Protein AF-A0A927VPG5-F1 (afdb_monomer_lite)

Sequence (139 aa):
MKCPICGRENFDPNNFCYNCGYCLNSSLKSVKHMRRDRSGYIAAIILLALICIGLAATLVHFGLKYRTMVSENRAARAEQAAAEQALEKVEARVYIPNDGSYSYHRYGCSLLDFSVPMYIMDEDEAIAVGCTPCPDCIK

pLDDT: mean 90.64, std 11.96, range [47.34, 98.62]

Radius of gyration: 49.4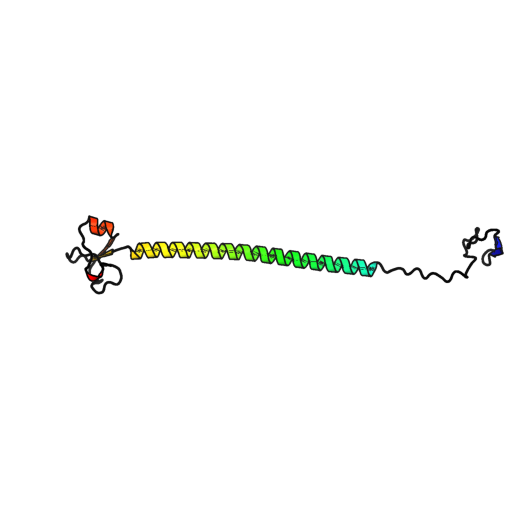1 Å; chains: 1; bounding box: 98×27×116 Å

Secondary structure (DSSP, 8-state):
-B-TTT--B--S-SSB-TTT--BS-TTS---------HHHHHHHHHHHHHHHHHHHHHHHHHHHHHHHHHHHHHHHHHHHHHHHHHHHHHHTEEEEESSS--EEB-TT-TT--TTS-EEEEEHHHHHHTT-EE-GGG--

Structure (mmCIF, N/CA/C/O backbone):
data_AF-A0A927VPG5-F1
#
_entry.id   AF-A0A927VPG5-F1
#
loop_
_atom_site.group_PDB
_atom_site.id
_atom_site.type_symbol
_atom_site.label_atom_id
_atom_site.label_alt_id
_atom_site.label_comp_id
_atom_site.label_asym_id
_atom_site.label_entity_id
_atom_site.label_seq_id
_atom_site.pdbx_PDB_ins_code
_atom_site.Cartn_x
_atom_site.Cartn_y
_atom_site.Cartn_z
_atom_site.occupancy
_atom_site.B_iso_or_equiv
_atom_site.auth_seq_id
_atom_site.auth_comp_id
_atom_site.auth_asym_id
_atom_site.auth_atom_id
_atom_site.pdbx_PDB_model_num
ATOM 1 N N . MET A 1 1 ? 63.574 3.427 -69.598 1.00 83.81 1 MET A N 1
ATOM 2 C CA . MET A 1 1 ? 62.392 2.782 -70.236 1.00 83.81 1 MET A CA 1
ATOM 3 C C . MET A 1 1 ? 61.444 3.839 -70.794 1.00 83.81 1 MET A C 1
ATOM 5 O O . MET A 1 1 ? 61.269 4.871 -70.152 1.00 83.81 1 MET A O 1
ATOM 9 N N . LYS A 1 2 ? 60.830 3.630 -71.966 1.00 89.25 2 LYS A N 1
ATOM 10 C CA . LYS A 1 2 ? 59.895 4.612 -72.547 1.00 89.25 2 LYS A CA 1
ATOM 11 C C . LYS A 1 2 ? 58.480 4.429 -72.002 1.00 89.25 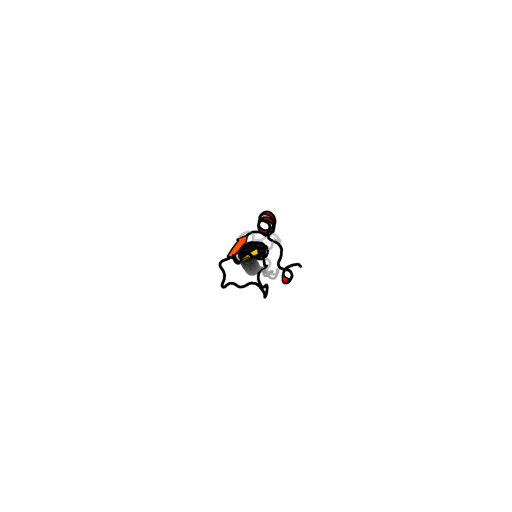2 LYS A C 1
ATOM 13 O O . LYS A 1 2 ? 57.988 3.309 -71.909 1.00 89.25 2 LYS A O 1
ATOM 18 N N . CYS A 1 3 ? 57.836 5.534 -71.636 1.00 87.88 3 CYS A N 1
ATOM 19 C CA . CYS A 1 3 ? 56.435 5.535 -71.233 1.00 87.88 3 CYS A CA 1
ATOM 20 C C . CYS A 1 3 ? 55.540 5.240 -72.450 1.00 87.88 3 CYS A C 1
ATOM 22 O O . CYS A 1 3 ? 55.663 5.952 -73.449 1.00 87.88 3 CYS A O 1
ATOM 24 N N . PRO A 1 4 ? 54.615 4.265 -72.382 1.00 86.25 4 PRO A N 1
ATOM 25 C CA . PRO A 1 4 ? 53.738 3.940 -73.507 1.00 86.25 4 PRO A CA 1
ATOM 26 C C . PRO A 1 4 ? 52.695 5.029 -73.798 1.00 86.25 4 PRO A C 1
ATOM 28 O O . PRO A 1 4 ? 52.168 5.075 -74.902 1.00 86.25 4 PRO A O 1
ATOM 31 N N . ILE A 1 5 ? 52.402 5.913 -72.836 1.00 90.38 5 ILE A N 1
ATOM 32 C CA . ILE A 1 5 ? 51.392 6.971 -72.998 1.00 90.38 5 ILE A CA 1
ATOM 33 C C . ILE A 1 5 ? 51.977 8.234 -73.632 1.00 90.38 5 ILE A C 1
ATOM 35 O O . ILE A 1 5 ? 51.387 8.792 -74.547 1.00 90.38 5 ILE A O 1
ATOM 39 N N . CYS A 1 6 ? 53.129 8.707 -73.151 1.00 91.38 6 CYS A N 1
ATOM 40 C CA . CYS A 1 6 ? 53.697 9.989 -73.590 1.00 91.38 6 CYS A CA 1
ATOM 41 C C . CYS A 1 6 ? 55.014 9.860 -74.368 1.00 91.38 6 CYS A C 1
ATOM 43 O O . CYS A 1 6 ? 55.609 10.872 -74.726 1.00 91.38 6 CYS A O 1
ATOM 45 N N . GLY A 1 7 ? 55.520 8.639 -74.575 1.00 91.88 7 GLY A N 1
ATOM 46 C CA . GLY A 1 7 ? 56.744 8.358 -75.334 1.00 91.88 7 GLY A CA 1
ATOM 47 C C . GLY A 1 7 ? 58.057 8.761 -74.651 1.00 91.88 7 GLY A C 1
ATOM 48 O O . GLY A 1 7 ? 59.131 8.396 -75.132 1.00 91.88 7 GLY A O 1
ATOM 49 N N . ARG A 1 8 ? 58.001 9.483 -73.524 1.00 91.69 8 ARG A N 1
ATOM 50 C CA . ARG A 1 8 ? 59.188 9.978 -72.814 1.00 91.69 8 ARG A CA 1
ATOM 51 C C . ARG A 1 8 ? 59.986 8.839 -72.180 1.00 91.69 8 ARG A C 1
ATOM 53 O O . ARG A 1 8 ? 59.418 7.904 -71.613 1.00 91.69 8 ARG A O 1
ATOM 60 N N . GLU A 1 9 ? 61.306 8.950 -72.237 1.00 92.25 9 GLU A N 1
ATOM 61 C CA . GLU A 1 9 ? 62.236 8.039 -71.579 1.00 92.25 9 GLU A CA 1
ATOM 62 C C . GLU A 1 9 ? 62.373 8.379 -70.087 1.00 92.25 9 GLU A C 1
ATOM 64 O O . GLU A 1 9 ? 62.664 9.516 -69.722 1.00 92.25 9 GLU A O 1
ATOM 69 N N . ASN A 1 10 ? 62.107 7.401 -69.218 1.00 88.50 10 ASN A N 1
ATOM 70 C CA . ASN A 1 10 ? 62.281 7.510 -67.770 1.00 88.50 10 ASN A CA 1
ATOM 71 C C . ASN A 1 10 ? 63.544 6.745 -67.355 1.00 88.50 10 ASN A C 1
ATOM 73 O O . ASN A 1 10 ? 63.752 5.607 -67.796 1.00 88.50 10 ASN A O 1
ATOM 77 N N . PHE A 1 11 ? 64.358 7.386 -66.514 1.00 82.81 11 PHE A N 1
ATOM 78 C CA . PHE A 1 11 ? 65.661 6.894 -66.050 1.00 82.81 11 PHE A CA 1
ATOM 79 C C . PHE A 1 11 ? 65.612 6.165 -64.701 1.00 82.81 11 PHE A C 1
ATOM 81 O O . PHE A 1 11 ? 66.598 5.556 -64.305 1.00 82.81 11 PHE A O 1
ATOM 88 N N . ASP A 1 12 ? 64.480 6.209 -64.003 1.00 76.25 12 ASP A N 1
ATOM 89 C CA . ASP A 1 12 ? 64.372 5.763 -62.614 1.00 76.25 12 ASP A CA 1
ATOM 90 C C . ASP A 1 12 ? 63.585 4.443 -62.502 1.00 76.25 12 ASP A C 1
ATOM 92 O O . ASP A 1 12 ? 62.608 4.273 -63.241 1.00 76.25 12 ASP A O 1
ATOM 96 N N . PRO A 1 13 ? 63.962 3.515 -61.599 1.00 67.62 13 PRO A N 1
ATOM 97 C CA . PRO A 1 13 ? 63.157 2.339 -61.250 1.00 67.62 13 PRO A CA 1
ATOM 98 C C . PRO A 1 13 ? 61.793 2.658 -60.618 1.00 67.62 13 PRO A C 1
ATOM 100 O O . PRO A 1 13 ? 60.995 1.741 -60.418 1.00 67.62 13 PRO A O 1
ATOM 103 N N . ASN A 1 14 ? 61.501 3.918 -60.286 1.00 67.31 14 ASN A N 1
ATOM 104 C CA . ASN A 1 14 ? 60.184 4.308 -59.802 1.00 67.31 14 ASN A CA 1
ATOM 105 C C . ASN A 1 14 ? 59.086 3.891 -60.789 1.00 67.31 14 ASN A C 1
ATOM 107 O O . ASN A 1 14 ? 59.122 4.176 -61.985 1.00 67.31 14 ASN A O 1
ATOM 111 N N . ASN A 1 15 ? 58.065 3.217 -60.259 1.00 82.31 15 ASN A N 1
ATOM 112 C CA . ASN A 1 15 ? 57.007 2.579 -61.039 1.00 82.31 15 ASN A CA 1
ATOM 113 C C . ASN A 1 15 ? 56.085 3.570 -61.772 1.00 82.31 15 ASN A C 1
ATOM 115 O O . ASN A 1 15 ? 55.050 3.140 -62.257 1.00 82.31 15 ASN A O 1
ATOM 119 N N . PHE A 1 16 ? 56.404 4.864 -61.872 1.00 86.94 16 PHE A N 1
ATOM 120 C CA . PHE A 1 16 ? 55.549 5.886 -62.479 1.00 86.94 16 PHE A CA 1
ATOM 121 C C . PHE A 1 16 ? 56.334 6.805 -63.418 1.00 86.94 16 PHE A C 1
ATOM 123 O O . PHE A 1 16 ? 57.492 7.132 -63.181 1.00 86.94 16 PHE A O 1
ATOM 130 N N . CYS A 1 17 ? 55.690 7.259 -64.492 1.00 87.94 17 CYS A N 1
ATOM 131 C CA . CYS A 1 17 ? 56.275 8.218 -65.420 1.00 87.94 17 CYS A CA 1
ATOM 132 C C . CYS A 1 17 ? 56.264 9.638 -64.836 1.00 87.94 17 CYS A C 1
ATOM 134 O O . CYS A 1 17 ? 55.196 10.177 -64.556 1.00 87.94 17 CYS A O 1
ATOM 136 N N . TYR A 1 18 ? 57.421 10.304 -64.793 1.00 88.00 18 TYR A N 1
ATOM 137 C CA . TYR A 1 18 ? 57.561 11.664 -64.244 1.00 88.00 18 TYR A CA 1
ATOM 138 C C . TYR A 1 18 ? 56.818 12.762 -65.002 1.00 88.00 18 TYR A C 1
ATOM 140 O O . TYR A 1 18 ? 56.615 13.846 -64.470 1.00 88.00 18 TYR A O 1
ATOM 148 N N . ASN A 1 19 ? 56.433 12.506 -66.253 1.00 90.44 19 ASN A N 1
ATOM 149 C CA . ASN A 1 19 ? 55.751 13.502 -67.076 1.00 90.44 19 ASN A CA 1
ATOM 150 C C . ASN A 1 19 ? 54.225 13.387 -67.018 1.00 90.44 19 ASN A C 1
ATOM 152 O O . ASN A 1 19 ? 53.537 14.396 -67.044 1.00 90.44 19 ASN A O 1
ATOM 156 N N . CYS A 1 20 ? 53.686 12.165 -66.991 1.00 88.75 20 CYS A N 1
ATOM 157 C CA . CYS A 1 20 ? 52.236 11.938 -67.091 1.00 88.75 20 CYS A CA 1
ATOM 158 C C . CYS A 1 20 ? 51.645 11.140 -65.924 1.00 88.75 20 CYS A C 1
ATOM 160 O O . CYS A 1 20 ? 50.442 10.911 -65.896 1.00 88.75 20 CYS A O 1
ATOM 162 N N . GLY A 1 21 ? 52.473 10.670 -64.989 1.00 84.81 21 GLY A N 1
ATOM 163 C CA . GLY A 1 21 ? 52.043 9.878 -63.836 1.00 84.81 21 GLY A CA 1
ATOM 164 C C . GLY A 1 21 ? 51.654 8.429 -64.146 1.00 84.81 21 GLY A C 1
ATOM 165 O O . GLY A 1 21 ? 51.263 7.708 -63.235 1.00 84.81 21 GLY A O 1
ATOM 166 N N . TYR A 1 22 ? 51.756 7.967 -65.399 1.00 83.06 22 TYR A N 1
ATOM 167 C CA . TYR A 1 22 ? 51.371 6.600 -65.768 1.00 83.06 22 TYR A CA 1
ATOM 168 C C . TYR A 1 22 ? 52.229 5.548 -65.051 1.00 83.06 22 TYR A C 1
ATOM 170 O O . TYR A 1 22 ? 53.456 5.655 -65.065 1.00 83.06 22 TYR A O 1
ATOM 178 N N . CYS A 1 23 ? 51.599 4.523 -64.466 1.00 85.69 23 CYS A N 1
ATOM 179 C CA . CYS A 1 23 ? 52.301 3.434 -63.788 1.00 85.69 23 CYS A CA 1
ATOM 180 C C . CYS A 1 23 ? 53.003 2.524 -64.809 1.00 85.69 23 CYS A C 1
ATOM 182 O O . CYS A 1 23 ? 52.370 1.854 -65.620 1.00 85.69 23 CYS A O 1
ATOM 184 N N . LEU A 1 24 ? 54.327 2.516 -64.772 1.00 85.88 24 LEU A N 1
ATOM 185 C CA . LEU A 1 24 ? 55.220 1.827 -65.691 1.00 85.88 24 LEU A CA 1
ATOM 186 C C . LEU A 1 24 ? 55.434 0.346 -65.344 1.00 85.88 24 LEU A C 1
ATOM 188 O O . LEU A 1 24 ? 55.869 -0.414 -66.206 1.00 85.88 24 LEU A O 1
ATOM 192 N N . ASN A 1 25 ? 55.099 -0.076 -64.122 1.00 82.88 25 ASN A N 1
ATOM 193 C CA . ASN A 1 25 ? 55.258 -1.455 -63.667 1.00 82.88 25 ASN A CA 1
ATOM 194 C C . ASN A 1 25 ? 53.895 -2.075 -63.327 1.00 82.88 25 ASN A C 1
ATOM 196 O O . ASN A 1 25 ? 53.421 -2.029 -62.193 1.00 82.88 25 ASN A O 1
ATOM 200 N N . SER A 1 26 ? 53.252 -2.663 -64.334 1.00 67.81 26 SER A N 1
ATOM 201 C CA . SER A 1 26 ? 51.955 -3.340 -64.208 1.00 67.81 26 SER A CA 1
ATOM 202 C C . SER A 1 26 ? 52.040 -4.730 -63.556 1.00 67.81 26 SER A C 1
ATOM 204 O O . SER A 1 26 ? 51.009 -5.370 -63.357 1.00 67.81 26 SER A O 1
ATOM 206 N N . SER A 1 27 ? 53.244 -5.207 -63.200 1.00 63.06 27 SER A N 1
ATOM 207 C CA . SER A 1 27 ? 53.440 -6.526 -62.572 1.00 63.06 27 SER A CA 1
ATOM 208 C C . SER A 1 27 ? 53.110 -6.558 -61.076 1.00 63.06 27 SER A C 1
ATOM 210 O O . SER A 1 27 ? 52.918 -7.634 -60.504 1.00 63.06 27 SER A O 1
ATOM 212 N N . LEU A 1 28 ? 52.953 -5.390 -60.444 1.00 59.44 28 LEU A N 1
ATOM 213 C CA . LEU A 1 28 ? 52.301 -5.288 -59.148 1.00 59.44 28 LEU A CA 1
ATOM 214 C C . LEU A 1 28 ? 50.812 -5.545 -59.373 1.00 59.44 28 LEU A C 1
ATOM 216 O O . LEU A 1 28 ? 50.039 -4.610 -59.583 1.00 59.44 28 LEU A O 1
ATOM 220 N N . LYS A 1 29 ? 50.435 -6.838 -59.373 1.00 56.41 29 LYS A N 1
ATOM 221 C CA . LYS A 1 29 ? 49.054 -7.323 -59.239 1.00 56.41 29 LYS A CA 1
ATOM 222 C C . LYS A 1 29 ? 48.323 -6.312 -58.385 1.00 56.41 29 LYS A C 1
ATOM 224 O O . LYS A 1 29 ? 48.740 -6.121 -57.244 1.00 56.41 29 LYS A O 1
ATOM 229 N N . SER A 1 30 ? 47.308 -5.654 -58.951 1.00 55.75 30 SER A N 1
ATOM 230 C CA . SER A 1 30 ? 46.504 -4.674 -58.236 1.00 55.75 30 SER A CA 1
ATOM 231 C C . SER A 1 30 ? 46.219 -5.261 -56.863 1.00 55.75 30 SER A C 1
ATOM 233 O O . SER A 1 30 ? 45.465 -6.235 -56.754 1.00 55.75 30 SER A O 1
ATOM 235 N N . VAL A 1 31 ? 46.873 -4.740 -55.824 1.00 56.88 31 VAL A N 1
ATOM 236 C CA . VAL A 1 31 ? 46.415 -4.980 -54.470 1.00 56.88 31 VAL A CA 1
ATOM 237 C C . VAL A 1 31 ? 45.048 -4.342 -54.536 1.00 56.88 31 VAL A C 1
ATOM 239 O O . VAL A 1 31 ? 44.946 -3.117 -54.580 1.00 56.88 31 VAL A O 1
ATOM 242 N N . LYS A 1 32 ? 44.004 -5.161 -54.733 1.00 54.81 32 LYS A N 1
ATOM 243 C CA . LYS A 1 32 ? 42.629 -4.711 -54.597 1.00 54.81 32 LYS A CA 1
ATOM 244 C C . LYS A 1 32 ? 42.649 -4.113 -53.212 1.00 54.81 32 LYS A C 1
ATOM 246 O O . LYS A 1 32 ? 42.744 -4.857 -52.238 1.00 54.81 32 LYS A O 1
ATOM 251 N N . HIS A 1 33 ? 42.693 -2.785 -53.137 1.00 47.34 33 HIS A N 1
ATOM 252 C CA . HIS A 1 33 ? 42.503 -2.087 -51.893 1.00 47.34 33 HIS A CA 1
ATOM 253 C C . HIS A 1 33 ? 41.142 -2.581 -51.442 1.00 47.34 33 HIS A C 1
ATOM 255 O O . HIS A 1 33 ? 40.115 -2.193 -51.998 1.00 47.34 33 HIS A O 1
ATOM 261 N N . MET A 1 34 ? 41.156 -3.538 -50.516 1.00 51.28 34 MET A N 1
ATOM 262 C CA . MET A 1 34 ? 39.988 -3.973 -49.791 1.00 51.28 34 MET A CA 1
ATOM 263 C C . MET A 1 34 ? 39.600 -2.715 -49.030 1.00 51.28 34 MET A C 1
ATOM 265 O O . MET A 1 34 ? 40.115 -2.436 -47.947 1.00 51.28 34 MET A O 1
ATOM 269 N N . ARG A 1 35 ? 38.772 -1.875 -49.664 1.00 55.62 35 ARG A N 1
ATOM 270 C CA . ARG A 1 35 ? 37.948 -0.892 -48.982 1.00 55.62 35 ARG A CA 1
ATOM 271 C C . ARG A 1 35 ? 37.128 -1.741 -48.031 1.00 55.62 35 ARG A C 1
ATOM 273 O O . ARG A 1 35 ? 36.115 -2.313 -48.399 1.00 55.62 35 ARG A O 1
ATOM 280 N N . ARG A 1 36 ? 37.672 -1.948 -46.837 1.00 56.28 36 ARG A N 1
ATOM 281 C CA . ARG A 1 36 ? 36.959 -2.541 -45.724 1.00 56.28 36 ARG A CA 1
ATOM 282 C C . ARG A 1 36 ? 35.818 -1.571 -45.483 1.00 56.28 36 ARG A C 1
ATOM 284 O O . ARG A 1 36 ? 36.072 -0.461 -45.016 1.00 56.28 36 ARG A O 1
ATOM 291 N N . ASP A 1 37 ? 34.627 -1.940 -45.935 1.00 66.56 37 ASP A N 1
ATOM 292 C CA . ASP A 1 37 ? 33.438 -1.101 -45.902 1.00 66.56 37 ASP A CA 1
ATOM 293 C C . ASP A 1 37 ? 33.159 -0.702 -44.452 1.00 66.56 37 ASP A C 1
ATOM 295 O O . ASP A 1 37 ? 32.561 -1.434 -43.665 1.00 66.56 37 ASP A O 1
ATOM 299 N N . ARG A 1 38 ? 33.660 0.479 -44.067 1.00 76.50 38 ARG A N 1
ATOM 300 C CA . ARG A 1 38 ? 33.494 1.054 -42.724 1.00 76.50 38 ARG A CA 1
ATOM 301 C C . ARG A 1 38 ? 32.014 1.293 -42.396 1.00 76.50 38 ARG A C 1
ATOM 303 O O . ARG A 1 38 ? 31.675 1.462 -41.229 1.00 76.50 38 ARG A O 1
ATOM 310 N N . SER A 1 39 ? 31.145 1.264 -43.407 1.00 83.06 39 SER A N 1
ATOM 311 C CA . SER A 1 39 ? 29.694 1.404 -43.288 1.00 83.06 39 SER A CA 1
ATOM 312 C C . SER A 1 39 ? 29.065 0.325 -42.403 1.00 83.06 39 SER A C 1
ATOM 314 O O . SER A 1 39 ? 28.217 0.658 -41.579 1.00 83.06 39 SER A O 1
ATOM 316 N N . GLY A 1 40 ? 29.514 -0.933 -42.493 1.00 87.00 40 GLY A N 1
ATOM 317 C CA . GLY A 1 40 ? 28.946 -2.027 -41.695 1.00 87.00 40 GLY A CA 1
ATOM 318 C C . GLY A 1 40 ? 29.165 -1.848 -40.188 1.00 87.00 40 GLY A C 1
ATOM 319 O O . GLY A 1 40 ? 28.253 -2.054 -39.391 1.00 87.00 40 GLY A O 1
ATOM 320 N N . TYR A 1 41 ? 30.356 -1.391 -39.791 1.00 89.56 41 TYR A N 1
ATOM 321 C CA . TYR A 1 41 ? 30.683 -1.146 -38.383 1.00 89.56 41 TYR A CA 1
ATOM 322 C C . TYR A 1 41 ? 29.923 0.056 -37.808 1.00 89.56 41 TYR A C 1
ATOM 324 O O . TYR A 1 41 ? 29.423 -0.010 -36.688 1.00 89.56 41 TYR A O 1
ATOM 332 N N . ILE A 1 42 ? 29.783 1.135 -38.586 1.00 92.25 42 ILE A N 1
ATOM 333 C CA . ILE A 1 42 ? 29.015 2.316 -38.164 1.00 92.25 42 ILE A CA 1
ATOM 334 C C . ILE A 1 42 ? 27.546 1.940 -37.929 1.00 92.25 42 ILE A C 1
ATOM 336 O O . ILE A 1 42 ? 26.985 2.304 -36.897 1.00 92.25 42 ILE A O 1
ATOM 340 N N . ALA A 1 43 ? 26.943 1.160 -38.834 1.00 93.38 43 ALA A N 1
ATOM 341 C CA . ALA A 1 43 ? 25.571 0.684 -38.670 1.00 93.38 43 ALA A CA 1
ATOM 342 C C . ALA A 1 43 ? 25.400 -0.168 -37.398 1.00 93.38 43 ALA A C 1
ATOM 344 O O . ALA A 1 43 ? 24.439 0.025 -36.655 1.00 93.38 43 ALA A O 1
ATOM 345 N N . ALA A 1 44 ? 26.358 -1.053 -37.103 1.00 95.00 44 ALA A N 1
ATOM 346 C CA . ALA A 1 44 ? 26.336 -1.869 -35.890 1.00 95.00 44 ALA A CA 1
ATOM 347 C C . ALA A 1 44 ? 26.442 -1.029 -34.603 1.00 95.00 44 ALA A C 1
ATOM 349 O O . ALA A 1 44 ? 25.708 -1.288 -33.651 1.00 95.00 44 ALA A O 1
ATOM 350 N N . ILE A 1 45 ? 27.299 0.002 -34.575 1.00 96.62 45 ILE A N 1
ATOM 351 C CA . ILE A 1 45 ? 27.399 0.913 -33.420 1.00 96.62 45 ILE A CA 1
ATOM 352 C C . ILE A 1 45 ? 26.089 1.667 -33.203 1.00 96.62 45 ILE A C 1
ATOM 354 O O . ILE A 1 45 ? 25.625 1.758 -32.070 1.00 96.62 45 ILE A O 1
ATOM 358 N N . ILE A 1 46 ? 25.493 2.209 -34.269 1.00 97.19 46 ILE A N 1
ATOM 359 C CA . ILE A 1 46 ? 24.230 2.951 -34.166 1.00 97.19 46 ILE A CA 1
ATOM 360 C C . ILE A 1 46 ? 23.134 2.035 -33.618 1.00 97.19 46 ILE A C 1
ATOM 362 O O . ILE A 1 46 ? 22.422 2.421 -32.694 1.00 97.19 46 ILE A O 1
ATOM 366 N N . LEU A 1 47 ? 23.034 0.803 -34.127 1.00 97.81 47 LEU A N 1
ATOM 367 C CA . LEU A 1 47 ? 22.066 -0.172 -33.632 1.00 97.81 47 LEU A CA 1
ATOM 368 C C . LEU A 1 47 ? 22.281 -0.483 -32.144 1.00 97.81 47 LEU A C 1
ATOM 370 O O . LEU A 1 47 ? 21.325 -0.466 -31.371 1.00 97.81 47 LEU A O 1
ATOM 374 N N . LEU A 1 48 ? 23.529 -0.714 -31.727 1.00 98.31 48 LEU A N 1
ATOM 375 C CA . LEU A 1 48 ? 23.861 -0.958 -30.324 1.00 98.31 48 LEU A CA 1
ATOM 376 C C . LEU A 1 48 ? 23.501 0.245 -29.441 1.00 98.31 48 LEU A C 1
ATOM 378 O O . LEU A 1 48 ? 22.924 0.068 -28.371 1.00 98.31 48 LEU A O 1
ATOM 382 N N . ALA A 1 49 ? 23.784 1.466 -29.898 1.00 98.25 49 ALA A N 1
ATOM 383 C CA . ALA A 1 49 ? 23.436 2.685 -29.176 1.00 98.25 49 ALA A CA 1
ATOM 384 C C . ALA A 1 49 ? 21.916 2.818 -28.986 1.00 98.25 49 ALA A C 1
ATOM 386 O O . ALA A 1 49 ? 21.467 3.128 -27.885 1.00 98.25 49 ALA A O 1
ATOM 387 N N . LEU A 1 50 ? 21.118 2.520 -30.016 1.00 98.44 50 LEU A N 1
ATOM 388 C CA . LEU A 1 50 ? 19.655 2.539 -29.924 1.00 98.44 50 LEU A CA 1
ATOM 389 C C . LEU A 1 50 ? 19.122 1.495 -28.936 1.00 98.44 50 LEU A C 1
ATOM 391 O O . LEU A 1 50 ? 18.234 1.807 -28.143 1.00 98.44 50 LEU A O 1
ATOM 395 N N . ILE A 1 51 ? 19.693 0.286 -28.928 1.00 98.56 51 ILE A N 1
ATOM 396 C CA . ILE A 1 51 ? 19.343 -0.755 -27.951 1.00 98.56 51 ILE A CA 1
ATOM 397 C C . ILE A 1 51 ? 19.668 -0.280 -26.530 1.00 98.56 51 ILE A C 1
ATOM 399 O O . ILE A 1 51 ? 18.819 -0.376 -25.645 1.00 98.56 51 ILE A O 1
ATOM 403 N N . CYS A 1 52 ? 20.855 0.290 -26.310 1.00 98.56 52 CYS A N 1
ATOM 404 C CA . CYS A 1 52 ? 21.250 0.828 -25.008 1.00 98.56 52 CYS A CA 1
ATOM 405 C C . CYS A 1 52 ? 20.318 1.953 -24.535 1.00 98.56 52 CYS A C 1
ATOM 407 O O . CYS A 1 52 ? 19.930 1.970 -23.368 1.00 98.56 52 CYS A O 1
ATOM 409 N N . ILE A 1 53 ? 19.916 2.863 -25.430 1.00 98.50 53 ILE A N 1
ATOM 410 C CA . ILE A 1 53 ? 18.959 3.935 -25.116 1.00 98.50 53 ILE A CA 1
ATOM 411 C C . ILE A 1 53 ? 17.592 3.345 -24.747 1.00 98.50 53 ILE A C 1
ATOM 413 O O . ILE A 1 53 ? 17.003 3.753 -23.746 1.00 98.50 53 ILE A O 1
ATOM 417 N N . GLY A 1 54 ? 17.106 2.359 -25.506 1.00 98.38 54 GLY A N 1
ATOM 418 C CA . GLY A 1 54 ? 15.854 1.662 -25.207 1.00 98.38 54 GLY A CA 1
ATOM 419 C C . GLY A 1 54 ? 15.882 0.987 -23.834 1.00 98.38 54 GLY A C 1
ATOM 420 O O . GLY A 1 54 ? 14.974 1.186 -23.027 1.00 98.38 54 GLY A O 1
ATOM 421 N N . LEU A 1 55 ? 16.960 0.262 -23.519 1.00 98.62 55 LEU A N 1
ATOM 422 C CA . LEU A 1 55 ? 17.142 -0.371 -22.211 1.00 98.62 55 LEU A CA 1
ATOM 423 C C . LEU A 1 55 ? 17.180 0.667 -21.084 1.00 98.62 55 LEU A C 1
ATOM 425 O O . LEU A 1 55 ? 16.456 0.520 -20.099 1.00 98.62 55 LEU A O 1
ATOM 429 N N . ALA A 1 56 ? 17.934 1.756 -21.246 1.00 98.38 56 ALA A N 1
ATOM 430 C CA . ALA A 1 56 ? 17.982 2.833 -20.261 1.00 98.38 56 ALA A CA 1
ATOM 431 C C . ALA A 1 56 ? 16.593 3.448 -20.013 1.00 98.38 56 ALA A C 1
ATOM 433 O O . ALA A 1 56 ? 16.192 3.617 -18.861 1.00 98.38 56 ALA A O 1
ATOM 434 N N . ALA A 1 57 ? 15.819 3.710 -21.071 1.00 98.38 57 ALA A N 1
ATOM 435 C CA . ALA A 1 57 ? 14.464 4.244 -20.954 1.00 98.38 57 ALA A CA 1
ATOM 436 C C . ALA A 1 57 ? 13.522 3.282 -20.206 1.00 98.38 57 ALA A C 1
ATOM 438 O O . ALA A 1 57 ? 12.778 3.711 -19.321 1.00 98.38 57 ALA A O 1
ATOM 439 N N . THR A 1 58 ? 13.584 1.978 -20.503 1.00 98.25 58 THR A N 1
ATOM 440 C CA . THR A 1 58 ? 12.757 0.973 -19.807 1.00 98.25 58 THR A CA 1
ATOM 441 C C . THR A 1 58 ? 13.104 0.854 -18.324 1.00 98.25 58 THR A C 1
ATOM 443 O O . THR A 1 58 ? 12.198 0.778 -17.494 1.00 98.25 58 THR A O 1
ATOM 446 N N . LEU A 1 59 ? 14.393 0.914 -17.969 1.00 98.44 59 LEU A N 1
ATOM 447 C CA . LEU A 1 59 ? 14.845 0.891 -16.577 1.00 98.44 59 LEU A CA 1
ATOM 448 C C . LEU A 1 59 ? 14.376 2.130 -15.810 1.00 98.44 59 LEU A C 1
ATOM 450 O O . LEU A 1 59 ? 13.907 2.006 -14.679 1.00 98.44 59 LEU A O 1
ATOM 454 N N . VAL A 1 60 ? 14.445 3.315 -16.425 1.00 98.44 60 VAL A N 1
ATOM 455 C CA . VAL A 1 60 ? 13.931 4.555 -15.820 1.00 98.44 60 VAL A CA 1
ATOM 456 C C . VAL A 1 60 ? 12.423 4.459 -15.594 1.00 98.44 60 VAL A C 1
ATOM 458 O O . VAL A 1 60 ? 11.953 4.725 -14.489 1.00 98.44 60 VAL A O 1
ATOM 461 N N . HIS A 1 61 ? 11.664 4.023 -16.603 1.00 98.19 61 HIS A N 1
ATOM 462 C CA . HIS A 1 61 ? 10.216 3.853 -16.488 1.00 98.19 61 HIS A CA 1
ATOM 463 C C . HIS A 1 61 ? 9.842 2.856 -15.379 1.00 98.19 61 HIS A C 1
ATOM 465 O O . HIS A 1 61 ? 8.983 3.142 -14.542 1.00 98.19 61 HIS A O 1
ATOM 471 N N . PHE A 1 62 ? 10.524 1.708 -15.321 1.00 98.19 62 PHE A N 1
ATOM 472 C CA . PHE A 1 62 ? 10.308 0.719 -14.268 1.00 98.19 62 PHE A CA 1
ATOM 473 C C . PHE A 1 62 ? 10.673 1.270 -12.884 1.00 98.19 62 PHE A C 1
ATOM 475 O O . PHE A 1 62 ? 9.925 1.066 -11.933 1.00 98.19 62 PHE A O 1
ATOM 482 N N . GLY A 1 63 ? 11.765 2.031 -12.767 1.00 98.12 63 GLY A N 1
ATOM 483 C CA . GLY A 1 63 ? 12.166 2.679 -11.519 1.00 98.12 63 GLY A CA 1
ATOM 484 C C . GLY A 1 63 ? 11.134 3.688 -11.004 1.00 98.12 63 GLY A C 1
ATOM 485 O O . GLY A 1 63 ? 10.841 3.711 -9.809 1.00 98.12 63 GLY A O 1
ATOM 486 N N . LEU A 1 64 ? 10.534 4.486 -11.892 1.00 98.19 64 LEU A N 1
ATOM 487 C CA . LEU A 1 64 ? 9.459 5.418 -11.533 1.00 98.19 64 LEU A CA 1
ATOM 488 C C . LEU A 1 64 ? 8.192 4.677 -11.080 1.00 98.19 64 LEU A C 1
ATOM 490 O O . LEU A 1 64 ? 7.612 5.019 -10.046 1.00 98.19 64 LEU A O 1
ATOM 494 N N . LYS A 1 65 ? 7.798 3.620 -11.800 1.00 98.25 65 LYS A N 1
ATOM 495 C CA . LYS A 1 65 ? 6.652 2.781 -11.422 1.00 98.25 65 LYS A CA 1
ATOM 496 C C . LYS A 1 65 ? 6.886 2.036 -10.102 1.00 98.25 65 LYS A C 1
ATOM 498 O O . LYS A 1 65 ? 5.988 1.915 -9.279 1.00 98.25 65 LYS A O 1
ATOM 503 N N . TYR A 1 66 ? 8.108 1.571 -9.865 1.00 97.75 66 TYR A N 1
ATOM 504 C CA . TYR A 1 66 ? 8.467 0.925 -8.608 1.00 97.75 66 TYR A CA 1
ATOM 505 C C . TYR A 1 66 ? 8.374 1.905 -7.432 1.00 97.75 66 TYR A C 1
ATOM 507 O O . TYR A 1 66 ? 7.815 1.568 -6.394 1.00 97.75 66 TYR A O 1
ATOM 515 N N . ARG A 1 67 ? 8.858 3.145 -7.595 1.00 98.00 67 ARG A N 1
ATOM 516 C CA . ARG A 1 67 ? 8.770 4.176 -6.546 1.00 98.00 67 ARG A CA 1
ATOM 517 C C . ARG A 1 67 ? 7.329 4.510 -6.165 1.00 98.00 67 ARG A C 1
ATOM 519 O O . ARG A 1 67 ? 7.040 4.576 -4.975 1.00 98.00 67 ARG A O 1
ATOM 526 N N . THR A 1 68 ? 6.454 4.686 -7.153 1.00 97.94 68 THR A N 1
ATOM 527 C CA . THR A 1 68 ? 5.027 4.982 -6.926 1.00 97.94 68 THR A CA 1
ATOM 528 C C . THR A 1 68 ? 4.327 3.834 -6.199 1.00 97.94 68 THR A C 1
ATOM 530 O O . THR A 1 68 ? 3.726 4.051 -5.149 1.00 97.94 68 THR A O 1
ATOM 533 N N . MET A 1 69 ? 4.536 2.595 -6.648 1.00 97.75 69 MET A N 1
ATOM 534 C CA . MET A 1 69 ? 4.017 1.403 -5.969 1.00 97.75 69 MET A CA 1
ATOM 535 C C . MET A 1 69 ? 4.518 1.284 -4.518 1.00 97.75 69 MET A C 1
ATOM 537 O O . MET A 1 69 ? 3.757 0.942 -3.616 1.00 97.75 69 MET A O 1
ATOM 541 N N . VAL A 1 70 ? 5.799 1.575 -4.261 1.00 98.38 70 VAL A N 1
ATOM 542 C CA . VAL A 1 70 ? 6.358 1.546 -2.899 1.00 98.38 70 VAL A CA 1
ATOM 543 C C . VAL A 1 70 ? 5.736 2.630 -2.017 1.00 98.38 70 VAL A C 1
ATOM 545 O O . VAL A 1 70 ? 5.468 2.359 -0.847 1.00 98.38 70 VAL A O 1
ATOM 548 N N . SER A 1 71 ? 5.490 3.837 -2.537 1.00 98.00 71 SER A N 1
ATOM 549 C CA . SER A 1 71 ? 4.810 4.884 -1.764 1.00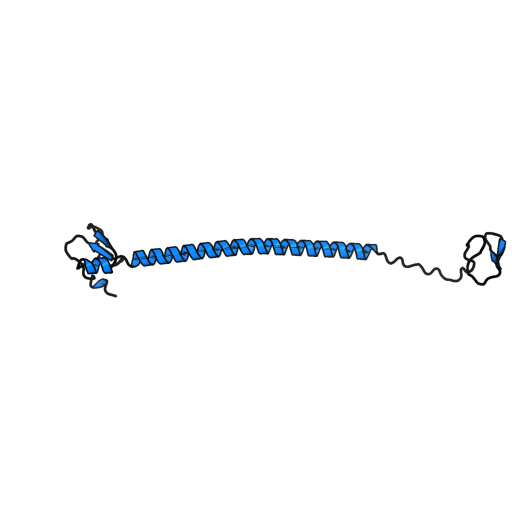 98.00 71 SER A CA 1
ATOM 550 C C . SER A 1 71 ? 3.353 4.540 -1.462 1.00 98.00 71 SER A C 1
ATOM 552 O O . SER A 1 71 ? 2.927 4.728 -0.328 1.00 98.00 71 SER A O 1
ATOM 554 N N . GLU A 1 72 ? 2.622 3.973 -2.424 1.00 98.12 72 GLU A N 1
ATOM 555 C CA . GLU A 1 72 ? 1.232 3.540 -2.232 1.00 98.12 72 GLU A CA 1
ATOM 556 C C . GLU A 1 72 ? 1.136 2.418 -1.194 1.00 98.12 72 GLU A C 1
ATOM 558 O O . GLU A 1 72 ? 0.324 2.487 -0.278 1.00 98.12 72 GLU A O 1
ATOM 563 N N . ASN A 1 73 ? 2.023 1.420 -1.260 1.00 98.12 73 ASN A N 1
ATOM 564 C CA . ASN A 1 73 ? 2.050 0.330 -0.282 1.00 98.12 73 ASN A CA 1
ATOM 565 C C . ASN A 1 73 ? 2.398 0.838 1.129 1.00 98.12 73 ASN A C 1
ATOM 567 O O . ASN A 1 73 ? 1.817 0.397 2.117 1.00 98.12 73 ASN A O 1
ATOM 571 N N . ARG A 1 74 ? 3.313 1.810 1.242 1.00 98.31 74 ARG A N 1
ATOM 572 C CA . ARG A 1 74 ? 3.606 2.459 2.530 1.00 98.31 74 ARG A CA 1
ATOM 573 C C . ARG A 1 74 ? 2.399 3.218 3.080 1.00 98.31 74 ARG A C 1
ATOM 575 O O . ARG A 1 74 ? 2.145 3.107 4.273 1.00 98.31 74 ARG A O 1
ATOM 582 N N . ALA A 1 75 ? 1.671 3.948 2.234 1.00 98.00 75 ALA A N 1
ATOM 583 C CA . ALA A 1 75 ? 0.453 4.648 2.637 1.00 98.00 75 ALA A CA 1
ATOM 584 C C . ALA A 1 75 ? -0.626 3.660 3.109 1.00 98.00 75 ALA A C 1
ATOM 586 O O . ALA A 1 75 ? -1.126 3.795 4.220 1.00 98.00 75 ALA A O 1
ATOM 587 N N . ALA A 1 76 ? -0.879 2.598 2.340 1.00 97.88 76 ALA A N 1
ATOM 588 C CA . ALA A 1 76 ? -1.849 1.565 2.699 1.00 97.88 76 ALA A CA 1
ATOM 589 C C . ALA A 1 76 ? -1.508 0.870 4.029 1.00 97.88 76 ALA A C 1
ATOM 591 O O . ALA A 1 76 ? -2.383 0.646 4.860 1.00 97.88 76 ALA A O 1
ATOM 592 N N . ARG A 1 77 ? -0.226 0.567 4.278 1.00 98.06 77 ARG A N 1
ATOM 593 C CA . ARG A 1 77 ? 0.213 0.001 5.566 1.00 98.06 77 ARG A CA 1
ATOM 594 C C . ARG A 1 77 ? 0.034 0.972 6.730 1.00 98.06 77 ARG A C 1
ATOM 596 O O . ARG A 1 77 ? -0.286 0.535 7.829 1.00 98.06 77 ARG A O 1
ATOM 603 N N . ALA A 1 78 ? 0.254 2.266 6.508 1.00 98.06 78 ALA A N 1
ATOM 604 C CA . ALA A 1 78 ? 0.026 3.278 7.534 1.00 98.06 78 ALA A CA 1
ATOM 605 C C 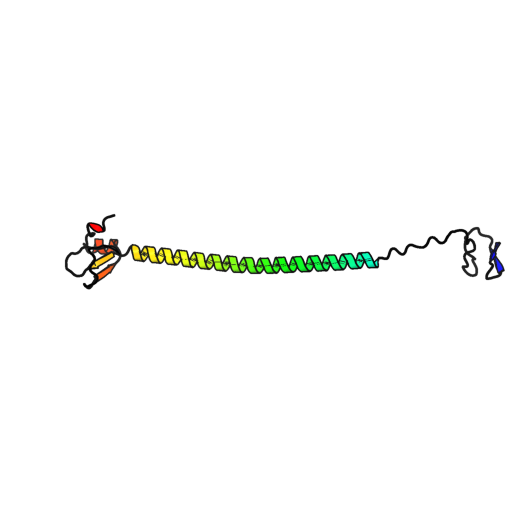. ALA A 1 78 ? -1.468 3.409 7.872 1.00 98.06 78 ALA A C 1
ATOM 607 O O . ALA A 1 78 ? -1.817 3.495 9.046 1.00 98.06 78 ALA A O 1
ATOM 608 N N . GLU A 1 79 ? -2.343 3.361 6.866 1.00 97.88 79 GLU A N 1
ATOM 609 C CA . GLU A 1 79 ? -3.798 3.348 7.060 1.00 97.88 79 GLU A CA 1
ATOM 610 C C . GLU A 1 79 ? -4.264 2.098 7.814 1.00 97.88 79 GLU A C 1
ATOM 612 O O . GLU A 1 79 ? -5.046 2.215 8.754 1.00 97.88 79 GLU A O 1
ATOM 617 N N . GLN A 1 80 ? -3.743 0.917 7.464 1.00 97.69 80 GLN A N 1
ATOM 618 C CA . GLN A 1 80 ? -4.034 -0.326 8.186 1.00 97.69 80 GLN A CA 1
ATOM 619 C C . GLN A 1 80 ? -3.603 -0.249 9.653 1.00 97.69 80 GLN A C 1
ATOM 621 O O . GLN A 1 80 ? -4.408 -0.535 10.531 1.00 97.69 80 GLN A O 1
ATOM 626 N N . ALA A 1 81 ? -2.382 0.215 9.930 1.00 98.06 81 ALA A N 1
ATOM 627 C CA . ALA A 1 81 ? -1.902 0.374 11.301 1.00 98.06 81 ALA A CA 1
ATOM 628 C C . ALA A 1 81 ? -2.744 1.387 12.100 1.00 98.06 81 ALA A C 1
ATOM 630 O O . ALA A 1 81 ? -3.027 1.174 13.277 1.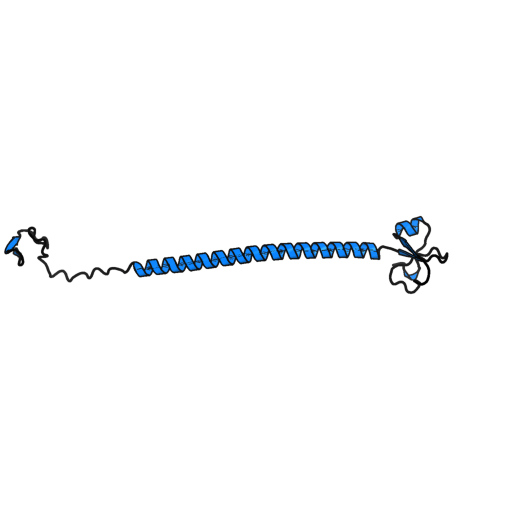00 98.06 81 ALA A O 1
ATOM 631 N N . ALA A 1 82 ? -3.177 2.484 11.470 1.00 97.62 82 ALA A N 1
ATOM 632 C CA . ALA A 1 82 ? -4.067 3.453 12.105 1.00 97.62 82 ALA A CA 1
ATOM 633 C C . ALA A 1 82 ? -5.459 2.861 12.387 1.00 97.62 82 ALA A C 1
ATOM 635 O O . ALA A 1 82 ? -6.038 3.135 13.438 1.00 97.62 82 ALA A O 1
ATOM 636 N N . ALA A 1 83 ? -5.987 2.038 11.477 1.00 96.81 83 ALA A N 1
ATOM 637 C CA . ALA A 1 83 ? -7.253 1.339 11.663 1.00 96.81 83 ALA A CA 1
ATOM 638 C C . ALA A 1 83 ? -7.170 0.285 12.779 1.00 96.81 83 ALA A C 1
ATOM 640 O O . ALA A 1 83 ? -8.083 0.206 13.595 1.00 96.81 83 ALA A O 1
ATOM 641 N N . GLU A 1 84 ? -6.071 -0.468 12.864 1.00 97.25 84 GLU A N 1
ATOM 642 C CA . GLU A 1 84 ? -5.815 -1.418 13.954 1.00 97.25 84 GLU A CA 1
ATOM 643 C C . GLU A 1 84 ? -5.740 -0.706 15.309 1.00 97.25 84 GLU A C 1
ATOM 645 O O . GLU A 1 84 ? -6.419 -1.111 16.246 1.00 97.25 84 GLU A O 1
ATOM 650 N N . GLN A 1 85 ? -5.019 0.416 15.403 1.00 96.31 85 GLN A N 1
ATOM 651 C CA . GLN A 1 85 ? -4.986 1.229 16.627 1.00 96.31 85 GLN A CA 1
ATOM 652 C C . GLN A 1 85 ? -6.359 1.811 16.989 1.00 96.31 85 GLN A C 1
ATOM 654 O O . GLN A 1 85 ? -6.695 1.952 18.166 1.00 96.31 85 GLN A O 1
ATOM 659 N N . ALA A 1 86 ? -7.158 2.198 15.992 1.00 94.06 86 ALA A N 1
ATOM 660 C CA . ALA A 1 86 ? -8.517 2.670 16.227 1.00 94.06 86 ALA A CA 1
ATOM 661 C C . ALA A 1 86 ? -9.422 1.537 16.733 1.00 94.06 86 ALA A C 1
ATOM 663 O O . ALA A 1 86 ? -10.218 1.766 17.642 1.00 94.06 86 ALA A O 1
ATOM 664 N N . LEU A 1 87 ? -9.275 0.328 16.185 1.00 93.44 87 LEU A N 1
ATOM 665 C CA . LEU A 1 87 ? -10.004 -0.856 16.630 1.00 93.44 87 LEU A CA 1
ATOM 666 C C . LEU A 1 87 ? -9.615 -1.241 18.059 1.00 93.44 87 LEU A C 1
ATOM 668 O O . LEU A 1 87 ? -10.503 -1.429 18.881 1.00 93.44 87 LEU A O 1
ATOM 672 N N . GLU A 1 88 ? -8.321 -1.254 18.383 1.00 92.31 88 GLU A N 1
ATOM 673 C CA . GLU A 1 88 ? -7.816 -1.521 19.736 1.00 92.31 88 GLU A CA 1
ATOM 674 C C . GLU A 1 88 ? -8.431 -0.557 20.764 1.00 92.31 88 GLU A C 1
ATOM 676 O O . GLU A 1 88 ? -8.907 -0.977 21.817 1.00 92.31 88 GLU A O 1
ATOM 681 N N . LYS A 1 89 ? -8.532 0.736 20.428 1.00 89.69 89 LYS A N 1
ATOM 682 C CA . LYS A 1 89 ? -9.211 1.728 21.279 1.00 89.69 89 LYS A CA 1
ATOM 683 C C . LYS A 1 89 ? -10.705 1.467 21.442 1.00 89.69 89 LYS A C 1
ATOM 685 O O . LYS A 1 89 ? -11.260 1.791 22.485 1.00 89.69 89 LYS A O 1
ATOM 690 N N . VAL A 1 90 ? -11.377 0.940 20.420 1.00 89.75 90 VAL A N 1
ATOM 691 C CA . VAL A 1 90 ? -12.801 0.583 20.508 1.00 89.75 90 VAL A CA 1
ATOM 692 C C . VAL A 1 90 ? -12.990 -0.687 21.338 1.00 89.75 90 VAL A C 1
ATOM 694 O O . VAL A 1 90 ? -13.920 -0.742 22.136 1.00 89.75 90 VAL A O 1
ATOM 697 N N . GLU A 1 91 ? -12.108 -1.677 21.202 1.00 89.75 91 GLU A N 1
ATOM 698 C CA . GLU A 1 91 ? -12.129 -2.915 21.994 1.00 89.75 91 GLU A CA 1
ATOM 699 C C . GLU A 1 91 ? -11.794 -2.680 23.475 1.00 89.75 91 GLU A C 1
ATOM 701 O O . GLU A 1 91 ? -12.285 -3.411 24.339 1.00 89.75 91 GLU A O 1
ATOM 706 N N . ALA A 1 92 ? -11.012 -1.641 23.780 1.00 91.19 92 ALA A N 1
ATOM 707 C CA . ALA A 1 92 ? -10.716 -1.210 25.146 1.00 91.19 92 ALA A CA 1
ATOM 708 C C . ALA A 1 92 ? -11.901 -0.521 25.849 1.00 91.19 92 ALA A C 1
ATOM 710 O O . ALA A 1 92 ? -11.886 -0.378 27.072 1.00 91.19 92 ALA A O 1
ATOM 711 N N . ARG A 1 93 ? -12.936 -0.103 25.107 1.00 96.12 93 ARG A N 1
ATOM 712 C CA . ARG A 1 93 ? -14.125 0.519 25.702 1.00 96.12 93 ARG A CA 1
ATOM 713 C C . ARG A 1 93 ? -15.004 -0.512 26.388 1.00 96.12 93 ARG A C 1
ATOM 715 O O . ARG A 1 93 ? -15.203 -1.627 25.900 1.00 96.12 93 ARG A O 1
ATOM 722 N N . VAL A 1 94 ? -15.600 -0.087 27.492 1.00 97.25 94 VAL A N 1
ATOM 723 C CA . VAL A 1 94 ? -16.562 -0.875 28.255 1.00 97.25 94 VAL A CA 1
ATOM 724 C C . VAL A 1 94 ? -17.956 -0.263 28.151 1.00 97.25 94 VAL A C 1
ATOM 726 O O . VAL A 1 94 ? -18.124 0.943 27.963 1.00 97.25 94 VAL A O 1
ATOM 729 N N . TYR A 1 95 ? -18.963 -1.123 28.246 1.00 97.56 95 TYR A N 1
ATOM 730 C CA . TYR A 1 95 ? -20.377 -0.787 28.134 1.00 97.56 95 TYR A CA 1
ATOM 731 C C . TYR A 1 95 ? -21.017 -0.925 29.511 1.00 97.56 95 TYR A C 1
ATOM 733 O O . TYR A 1 95 ? -20.940 -1.994 30.116 1.00 97.56 95 TYR A O 1
ATOM 741 N N . ILE A 1 96 ? -21.645 0.138 30.004 1.00 98.00 96 ILE A N 1
ATOM 742 C CA . ILE A 1 96 ? -22.290 0.174 31.321 1.00 98.00 96 ILE A CA 1
ATOM 743 C C . ILE A 1 96 ? -23.793 0.372 31.110 1.00 98.00 96 ILE A C 1
ATOM 745 O O . ILE A 1 96 ? -24.207 1.482 30.754 1.00 98.00 96 ILE A O 1
ATOM 749 N N . PRO A 1 97 ? -24.620 -0.672 31.289 1.00 97.38 97 PRO A N 1
ATOM 750 C CA . PRO A 1 97 ? -26.070 -0.547 31.245 1.00 97.38 97 PRO A CA 1
ATOM 751 C C . PRO A 1 97 ? -26.574 0.398 32.342 1.00 97.38 97 PRO A C 1
ATOM 753 O O . PRO A 1 97 ? -26.107 0.364 33.480 1.00 97.38 97 PRO A O 1
ATOM 756 N N . ASN A 1 98 ? -27.557 1.238 32.025 1.00 96.75 98 ASN A N 1
ATOM 757 C CA . ASN A 1 98 ? -28.212 2.109 33.001 1.00 96.75 98 ASN A CA 1
ATOM 758 C C . ASN A 1 98 ? -29.367 1.380 33.716 1.00 96.75 98 ASN A C 1
ATOM 760 O O . ASN A 1 98 ? -30.507 1.844 33.726 1.00 96.75 98 ASN A O 1
ATOM 764 N N . ASP A 1 99 ? -29.074 0.200 34.262 1.00 96.06 99 ASP A N 1
ATOM 765 C CA . ASP A 1 99 ? -30.015 -0.676 34.972 1.00 96.06 99 ASP A CA 1
ATOM 766 C C . ASP A 1 99 ? -29.818 -0.660 36.501 1.00 96.06 99 ASP A C 1
ATOM 768 O O . ASP A 1 99 ? -30.549 -1.319 37.240 1.00 96.06 99 ASP A O 1
ATOM 772 N N . GLY A 1 100 ? -28.835 0.108 36.983 1.00 95.56 100 GLY A N 1
ATOM 773 C CA . GLY A 1 100 ? -28.468 0.200 38.396 1.00 95.56 100 GLY A CA 1
ATOM 774 C C . GLY A 1 100 ? -27.531 -0.908 38.889 1.00 95.56 100 GLY A C 1
ATOM 775 O O . GLY A 1 100 ? -27.219 -0.928 40.078 1.00 95.56 100 GLY A O 1
ATOM 776 N N . SER A 1 101 ? -27.053 -1.805 38.018 1.00 95.12 101 SER A N 1
ATOM 777 C CA . SER A 1 101 ? -26.106 -2.871 38.387 1.00 95.12 101 SER A CA 1
ATOM 778 C C . SER A 1 101 ? -24.707 -2.351 38.727 1.00 95.12 101 SER A C 1
ATOM 780 O O . SER A 1 101 ? -23.970 -3.017 39.451 1.00 95.12 101 SER A O 1
ATOM 782 N N . TYR A 1 102 ? -24.328 -1.181 38.192 1.00 96.31 102 TYR A N 1
ATOM 783 C CA . TYR A 1 102 ? -22.956 -0.654 38.227 1.00 96.31 102 TYR A CA 1
ATOM 784 C C . TYR A 1 102 ? -21.917 -1.684 37.752 1.00 96.31 102 TYR A C 1
ATOM 786 O O . TYR A 1 102 ? -20.769 -1.684 38.201 1.00 96.31 102 TYR A O 1
ATOM 794 N N . SER A 1 103 ? -22.312 -2.569 36.836 1.00 97.38 103 SER A N 1
ATOM 795 C CA . SER A 1 103 ? -21.407 -3.521 36.205 1.00 97.38 103 SER A CA 1
ATOM 796 C C . SER A 1 103 ? -21.061 -3.068 34.790 1.00 97.38 103 SER A C 1
ATOM 798 O O . SER A 1 103 ? -21.923 -2.579 34.060 1.00 97.38 103 SER A O 1
ATOM 800 N N . TYR A 1 104 ? -19.788 -3.178 34.410 1.00 97.81 104 TYR A N 1
ATOM 801 C CA . TYR A 1 104 ? -19.360 -2.902 33.042 1.00 97.81 104 TYR A CA 1
ATOM 802 C C . TYR A 1 104 ? -19.089 -4.202 32.286 1.00 97.81 104 TYR A C 1
ATOM 804 O O . TYR A 1 104 ? -18.573 -5.183 32.829 1.00 97.81 104 TYR A O 1
ATOM 812 N N . HIS A 1 105 ? -19.425 -4.196 31.003 1.00 97.25 105 HIS A N 1
ATOM 813 C CA . HIS A 1 105 ? -19.298 -5.329 30.098 1.00 97.25 105 HIS A CA 1
ATOM 814 C C . HIS A 1 105 ? -18.352 -4.987 28.952 1.00 97.25 105 HIS A C 1
ATOM 816 O O . HIS A 1 105 ? -18.262 -3.839 28.516 1.00 97.25 105 HIS A O 1
ATOM 822 N N . ARG A 1 106 ? -17.670 -5.998 28.417 1.00 95.38 106 ARG A N 1
ATOM 823 C CA . ARG A 1 106 ? -16.914 -5.877 27.166 1.00 95.38 106 ARG A CA 1
ATOM 824 C C . ARG A 1 106 ? -17.799 -6.227 25.972 1.00 95.38 106 ARG A C 1
ATOM 826 O O . ARG A 1 106 ? -18.807 -6.925 26.110 1.00 95.38 106 ARG A O 1
ATOM 833 N N . TYR A 1 107 ? -17.400 -5.761 24.791 1.00 92.31 107 TYR A N 1
ATOM 834 C CA . TYR A 1 107 ? -18.067 -6.124 23.544 1.00 92.31 107 TYR A CA 1
ATOM 835 C C . TYR A 1 107 ? -18.149 -7.655 23.393 1.00 92.31 107 TYR A C 1
ATOM 837 O O . TYR A 1 107 ? -17.163 -8.360 23.605 1.00 92.31 107 TYR A O 1
ATOM 845 N N . GLY A 1 108 ? -19.331 -8.167 23.042 1.00 92.69 108 GLY A N 1
ATOM 846 C CA . GLY A 1 108 ? -19.580 -9.604 22.878 1.00 92.69 108 GLY A CA 1
ATOM 847 C C . GLY A 1 108 ? -19.942 -10.369 24.158 1.00 92.69 108 GLY A C 1
ATOM 848 O O . GLY A 1 108 ? -20.134 -11.581 24.090 1.00 92.69 108 GLY A O 1
ATOM 849 N N . CYS A 1 109 ? -20.063 -9.705 25.314 1.00 95.56 109 CYS A N 1
A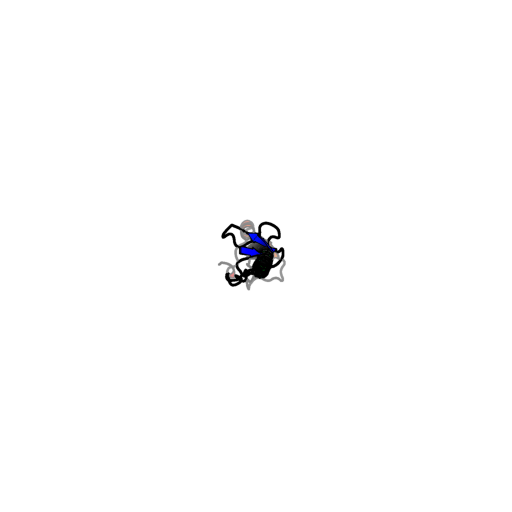TOM 850 C CA . CYS A 1 109 ? -20.574 -10.345 26.527 1.00 95.56 109 CYS A CA 1
ATOM 851 C C . CYS A 1 109 ? -22.015 -10.844 26.327 1.00 95.56 109 CYS A C 1
ATOM 853 O O . CYS A 1 109 ? -22.880 -10.089 25.891 1.00 95.56 109 CYS A O 1
ATOM 855 N N . SER A 1 110 ? -22.288 -12.101 26.688 1.00 96.38 110 SER A N 1
ATOM 856 C CA . SER A 1 110 ? -23.623 -12.702 26.530 1.00 96.38 110 SER A CA 1
ATOM 857 C C . SER A 1 110 ? -24.690 -12.105 27.457 1.00 96.38 110 SER A C 1
ATOM 859 O O . SER A 1 110 ? -25.876 -12.179 27.150 1.00 96.38 110 SER A O 1
ATOM 861 N N . LEU A 1 111 ? -24.263 -11.491 28.565 1.00 95.69 111 LEU A N 1
ATOM 862 C CA . LEU A 1 111 ? -25.129 -10.823 29.540 1.00 95.69 111 LEU A CA 1
ATOM 863 C C . LEU A 1 111 ? -25.396 -9.352 29.193 1.00 95.69 111 LEU A C 1
ATOM 865 O O . LEU A 1 111 ? -26.151 -8.690 29.898 1.00 95.69 111 LEU A O 1
ATOM 869 N N . LEU A 1 112 ? -24.763 -8.824 28.140 1.00 96.06 112 LEU A N 1
ATOM 870 C CA . LEU A 1 112 ? -24.936 -7.437 27.729 1.00 96.06 112 LEU A CA 1
ATOM 871 C C . LEU A 1 112 ? -26.238 -7.276 26.941 1.00 96.06 112 LEU A C 1
ATOM 873 O O . LEU A 1 112 ? -26.340 -7.710 25.793 1.00 96.06 112 LEU A O 1
ATOM 877 N N . ASP A 1 113 ? -27.219 -6.618 27.553 1.00 95.69 113 ASP A N 1
ATOM 878 C CA . ASP A 1 113 ? -28.470 -6.254 26.897 1.00 95.69 113 ASP A CA 1
ATOM 879 C C . ASP A 1 113 ? -28.368 -4.857 26.264 1.00 95.69 113 ASP A C 1
ATOM 881 O O . ASP A 1 113 ? -28.212 -3.847 26.948 1.00 95.69 113 ASP A O 1
ATOM 885 N N . PHE A 1 114 ? -28.476 -4.792 24.937 1.00 94.88 114 PHE A N 1
ATOM 886 C CA . PHE A 1 114 ? -28.469 -3.536 24.179 1.00 94.88 114 PHE A CA 1
ATOM 887 C C . PHE A 1 114 ? -29.837 -2.835 24.148 1.00 94.88 114 PHE A C 1
ATOM 889 O O . PHE A 1 114 ? -29.965 -1.773 23.538 1.00 94.88 114 PHE A O 1
ATOM 896 N N . SER A 1 115 ? -30.872 -3.415 24.766 1.00 96.50 115 SER A N 1
ATOM 897 C CA . SER A 1 115 ? -32.203 -2.806 24.851 1.00 96.50 115 SER A CA 1
ATOM 898 C C . SER A 1 115 ? -32.281 -1.661 25.871 1.00 96.50 115 SER A C 1
ATOM 900 O O . SER A 1 115 ? -33.160 -0.801 25.776 1.00 96.50 115 SER A O 1
ATOM 902 N N . VAL A 1 116 ? -31.335 -1.614 26.814 1.00 96.06 116 VAL A N 1
ATOM 903 C CA . VAL A 1 116 ? -31.234 -0.599 27.869 1.00 96.06 116 VAL A CA 1
ATOM 904 C C . VAL A 1 116 ? -30.278 0.523 27.435 1.00 96.06 116 VAL A C 1
ATOM 906 O O . VAL A 1 116 ? -29.236 0.237 26.839 1.00 96.06 116 VAL A O 1
ATOM 909 N N . PRO A 1 117 ? -30.566 1.807 27.735 1.00 97.00 117 PRO A N 1
ATOM 910 C CA . PRO A 1 117 ? -29.597 2.880 27.535 1.00 97.00 117 PRO A CA 1
ATOM 911 C C . PRO A 1 117 ? -28.290 2.570 28.265 1.00 97.00 117 PRO A C 1
ATOM 913 O O . PRO A 1 117 ? -28.306 2.091 29.398 1.00 97.00 117 PRO A O 1
ATOM 916 N N . MET A 1 118 ? -27.164 2.862 27.626 1.00 97.44 118 MET A N 1
ATOM 917 C CA . MET A 1 118 ? -25.846 2.498 28.132 1.00 97.44 118 MET A CA 1
ATOM 918 C C . MET A 1 118 ? -24.845 3.629 27.957 1.00 97.44 118 MET A C 1
ATOM 920 O O . MET A 1 118 ? -24.921 4.417 27.012 1.00 97.44 118 MET A O 1
ATOM 924 N N . TYR A 1 119 ? -23.895 3.678 28.880 1.00 97.12 119 TYR A N 1
ATOM 925 C CA . TYR A 1 119 ? -22.728 4.538 28.795 1.00 97.12 119 TYR A CA 1
ATOM 926 C C . TYR A 1 119 ? -21.567 3.751 28.195 1.00 97.12 119 TYR A C 1
ATOM 928 O O . TYR A 1 119 ? -21.390 2.569 28.492 1.00 97.12 119 TYR A O 1
ATOM 936 N N . ILE A 1 120 ? -20.787 4.412 27.343 1.00 97.19 120 ILE A N 1
ATOM 937 C CA . ILE A 1 120 ? -19.577 3.849 26.747 1.00 97.19 120 ILE A CA 1
ATOM 938 C C . ILE A 1 120 ? -18.420 4.724 27.202 1.00 97.19 120 ILE A C 1
ATOM 940 O O . ILE A 1 120 ? -18.390 5.912 26.877 1.00 97.19 120 ILE A O 1
ATOM 944 N N . MET A 1 121 ? -17.492 4.140 27.947 1.00 97.19 121 MET A N 1
ATOM 945 C CA . MET A 1 121 ? -16.324 4.838 28.481 1.00 97.19 121 MET A CA 1
ATOM 946 C C . MET A 1 121 ? -15.119 3.903 28.548 1.00 97.19 121 MET A C 1
ATOM 948 O O . MET A 1 121 ? -15.230 2.710 28.245 1.00 97.19 121 MET A O 1
ATOM 952 N N . ASP A 1 122 ? -13.966 4.458 28.901 1.00 96.38 122 ASP A N 1
ATOM 953 C CA . ASP A 1 122 ? -12.759 3.669 29.117 1.00 96.38 122 ASP A CA 1
ATOM 954 C C . ASP A 1 122 ? -12.881 2.862 30.422 1.00 96.38 122 ASP A C 1
ATOM 956 O O . ASP A 1 122 ? -13.563 3.267 31.365 1.00 96.38 122 ASP A O 1
ATOM 960 N N . GLU A 1 123 ? -12.226 1.701 30.483 1.00 95.94 123 GLU A N 1
ATOM 961 C CA . GLU A 1 123 ? -12.272 0.809 31.651 1.00 95.94 123 GLU A CA 1
ATOM 962 C C . GLU A 1 123 ? -11.813 1.508 32.940 1.00 95.94 123 GLU A C 1
ATOM 964 O O . GLU A 1 123 ? -12.466 1.388 33.976 1.00 95.94 123 GLU A O 1
ATOM 969 N N . ASP A 1 124 ? -10.750 2.309 32.862 1.00 96.12 124 ASP A N 1
ATOM 970 C CA . ASP A 1 124 ? -10.249 3.092 33.996 1.00 96.12 124 ASP A CA 1
ATOM 971 C C . ASP A 1 124 ? -11.271 4.136 34.475 1.00 96.12 124 ASP A C 1
ATOM 973 O O . ASP A 1 124 ? -11.407 4.366 35.677 1.00 96.12 124 ASP A O 1
ATOM 977 N N . GLU A 1 125 ? -12.024 4.747 33.551 1.00 97.38 125 GLU A N 1
ATOM 978 C CA . GLU A 1 125 ? -13.088 5.701 33.881 1.00 97.38 125 GLU A CA 1
ATOM 979 C C . GLU A 1 125 ? -14.262 4.987 34.561 1.00 97.38 125 GLU A C 1
ATOM 981 O O . GLU A 1 125 ? -14.750 5.455 35.591 1.00 97.38 125 GLU A O 1
ATOM 986 N N . ALA A 1 126 ? -14.646 3.809 34.057 1.00 97.44 126 ALA A N 1
ATOM 987 C CA . ALA A 1 126 ? -15.666 2.959 34.668 1.00 97.44 126 ALA A CA 1
ATOM 988 C C . ALA A 1 126 ? -15.288 2.567 36.107 1.00 97.44 126 ALA A C 1
ATOM 990 O O . ALA A 1 126 ? -16.105 2.665 37.024 1.00 97.44 126 ALA A O 1
ATOM 991 N N . ILE A 1 127 ? -14.032 2.170 36.325 1.00 97.00 127 ILE A N 1
ATOM 992 C CA . ILE A 1 127 ? -13.510 1.846 37.657 1.00 97.00 127 ILE A CA 1
ATOM 993 C C . ILE A 1 127 ? -13.515 3.094 38.552 1.00 97.00 127 ILE A C 1
ATOM 995 O O . ILE A 1 127 ? -13.922 3.016 39.713 1.00 97.00 127 ILE A O 1
ATOM 999 N N . ALA A 1 128 ? -13.121 4.257 38.024 1.00 97.69 128 ALA A N 1
ATOM 1000 C CA . ALA A 1 128 ? -13.094 5.512 38.774 1.00 97.69 128 ALA A CA 1
ATOM 1001 C C . ALA A 1 128 ? -14.488 5.974 39.236 1.00 97.69 128 ALA A C 1
ATOM 1003 O O . ALA A 1 128 ? -14.604 6.565 40.311 1.00 97.69 128 ALA A O 1
ATOM 1004 N N . VAL A 1 129 ? -15.549 5.674 38.475 1.00 97.69 129 VAL A N 1
ATOM 1005 C CA . VAL A 1 129 ? -16.946 5.946 38.875 1.00 97.69 129 VAL A CA 1
ATOM 1006 C C . VAL A 1 129 ? -17.564 4.845 39.749 1.00 97.69 129 VAL A C 1
ATOM 1008 O O . VAL A 1 129 ? -18.733 4.938 40.120 1.00 97.69 129 VAL A O 1
ATOM 1011 N N . GLY A 1 130 ? -16.786 3.824 40.123 1.00 98.00 130 GLY A N 1
ATOM 1012 C CA . GLY A 1 130 ? -17.201 2.761 41.039 1.00 98.00 130 GLY A CA 1
ATOM 1013 C C . GLY A 1 130 ? -17.892 1.570 40.374 1.00 98.00 130 GLY A C 1
ATOM 1014 O O . GLY A 1 130 ? -18.524 0.779 41.075 1.00 98.00 130 GLY A O 1
ATOM 1015 N N . CYS A 1 131 ? -17.789 1.418 39.051 1.00 98.00 131 CYS A N 1
ATOM 1016 C CA . CYS A 1 131 ? -18.287 0.227 38.374 1.00 98.00 131 CYS A CA 1
ATOM 1017 C C . CYS A 1 131 ? -17.355 -0.974 38.587 1.00 98.00 131 CYS A C 1
ATOM 1019 O O . CYS A 1 131 ? -16.137 -0.839 38.707 1.00 98.00 131 CYS A O 1
ATOM 1021 N N . THR A 1 132 ? -17.931 -2.174 38.591 1.00 97.94 132 THR A N 1
ATOM 1022 C CA . THR A 1 132 ? -17.194 -3.442 38.720 1.00 97.94 132 THR A CA 1
ATOM 1023 C C . THR A 1 132 ? -17.286 -4.260 37.428 1.00 97.94 132 THR A C 1
ATOM 1025 O O . THR A 1 132 ? -18.287 -4.158 36.717 1.00 97.94 132 THR A O 1
ATOM 1028 N N . PRO A 1 133 ? -16.263 -5.055 37.066 1.00 97.75 133 PRO A N 1
ATOM 1029 C CA . PRO A 1 133 ? -16.336 -5.875 35.862 1.00 97.75 133 PRO A CA 1
ATOM 1030 C C . PRO A 1 133 ? -17.424 -6.940 35.994 1.00 97.75 133 PRO A C 1
ATOM 1032 O O . PRO A 1 133 ? -17.537 -7.609 37.024 1.00 97.75 133 PRO A O 1
ATOM 1035 N N . CYS A 1 134 ? -18.181 -7.154 34.920 1.00 97.19 134 CYS A N 1
ATOM 1036 C CA . CYS A 1 134 ? -19.034 -8.328 34.784 1.00 97.19 134 CYS A CA 1
ATOM 1037 C C . CYS A 1 134 ? -18.195 -9.613 34.982 1.00 97.19 134 CYS A C 1
ATOM 1039 O O . CYS A 1 134 ? -17.133 -9.717 34.362 1.00 97.19 134 CYS A O 1
ATOM 1041 N N . PRO A 1 135 ? -18.652 -10.607 35.774 1.00 96.19 135 PRO A N 1
ATOM 1042 C CA . PRO A 1 135 ? -17.907 -11.848 36.017 1.00 96.19 135 PRO A CA 1
ATOM 1043 C C . PRO A 1 135 ? -17.480 -12.586 34.740 1.00 96.19 135 PRO A C 1
ATOM 1045 O O . PRO A 1 135 ? -16.385 -13.136 34.692 1.00 96.19 135 PRO A O 1
ATOM 1048 N N . ASP A 1 136 ? -18.301 -12.525 33.686 1.00 95.56 136 ASP A N 1
ATOM 1049 C CA . ASP A 1 136 ? -18.024 -13.146 32.381 1.00 95.56 136 ASP A CA 1
ATOM 1050 C C . ASP A 1 136 ? -17.035 -12.336 31.518 1.00 95.56 136 ASP A C 1
ATOM 1052 O O . ASP A 1 136 ? -16.583 -12.801 30.473 1.00 95.56 136 ASP A O 1
ATOM 1056 N N . CYS A 1 137 ? -16.718 -11.103 31.922 1.00 93.94 137 CYS A N 1
ATOM 1057 C CA . CYS A 1 137 ? -15.809 -10.191 31.220 1.00 93.94 137 CYS A CA 1
ATOM 1058 C C . CYS A 1 137 ? -14.433 -10.060 31.889 1.00 93.94 137 CYS A C 1
ATOM 1060 O O . CYS A 1 137 ? -13.578 -9.344 31.358 1.00 93.94 137 CYS A O 1
ATOM 1062 N N . ILE A 1 138 ? -14.216 -10.728 33.027 1.00 88.81 138 ILE A N 1
ATOM 1063 C CA . ILE A 1 138 ? -12.913 -10.817 33.691 1.00 88.81 138 ILE A CA 1
ATOM 1064 C C . ILE A 1 138 ? -12.067 -11.808 32.881 1.00 88.81 138 ILE A C 1
ATOM 1066 O O . ILE A 1 138 ? -12.308 -13.014 32.924 1.00 88.81 138 ILE A O 1
ATOM 1070 N N . LYS A 1 139 ? -11.121 -11.294 32.093 1.00 68.25 139 LYS A N 1
ATOM 1071 C CA . LYS A 1 139 ? -10.079 -12.101 31.444 1.00 68.25 139 LYS A CA 1
ATOM 1072 C C . LYS A 1 139 ? -8.819 -12.116 32.294 1.00 68.25 139 LYS A C 1
ATOM 1074 O O . LYS A 1 139 ? -8.500 -11.050 32.863 1.00 68.25 139 LYS A O 1
#

Foldseek 3Di:
DADPPPRDDDDDPQQADPPPRDGNDPVPPPPPPPVVPCVVVVVVVVVVVVVVVVVVVVVVVVVVVVVVVVVVVVVVVVVVVVVVVVVVVLQQKWKAFPPPQLETEGPPDPPDDPVGDIDIDGPVVSVVVPRHYDPSRDD